Protein AF-T0R7Q3-F1 (afdb_monomer_lite)

Structure (mmCIF, N/CA/C/O backbone):
data_AF-T0R7Q3-F1
#
_entry.id   AF-T0R7Q3-F1
#
loop_
_atom_site.group_PDB
_atom_site.id
_atom_site.type_symbol
_atom_site.label_atom_id
_atom_site.label_alt_id
_atom_site.label_comp_id
_atom_site.label_asym_id
_atom_site.label_entity_id
_atom_site.label_seq_id
_atom_site.pdbx_PDB_ins_code
_atom_site.Cartn_x
_atom_site.Cartn_y
_atom_site.Cartn_z
_atom_site.occupancy
_atom_site.B_iso_or_equiv
_atom_site.auth_seq_id
_atom_site.auth_comp_id
_atom_site.auth_asym_id
_atom_site.auth_atom_id
_atom_site.pdbx_PDB_model_num
ATOM 1 N N . MET A 1 1 ? 17.946 -1.448 -30.932 1.00 40.31 1 MET A N 1
ATOM 2 C CA . MET A 1 1 ? 17.351 -1.038 -29.641 1.00 40.31 1 MET A CA 1
ATOM 3 C C . MET A 1 1 ? 17.254 -2.292 -28.790 1.00 40.31 1 MET A C 1
ATOM 5 O O . MET A 1 1 ? 16.473 -3.167 -29.129 1.00 40.31 1 MET A O 1
ATOM 9 N N . LYS A 1 2 ? 18.170 -2.485 -27.835 1.00 45.12 2 LYS A N 1
ATOM 10 C CA . LYS A 1 2 ? 18.368 -3.769 -27.141 1.00 45.12 2 LYS A CA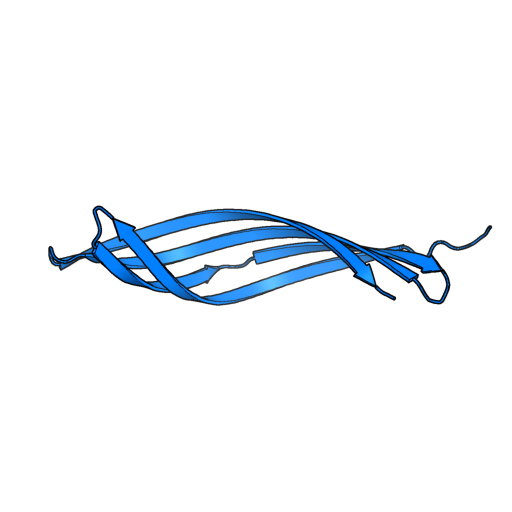 1
ATOM 11 C C . LYS A 1 2 ? 18.566 -3.497 -25.648 1.00 45.12 2 LYS A C 1
ATOM 13 O O . LYS A 1 2 ? 19.370 -2.633 -25.312 1.00 45.12 2 LYS A O 1
ATOM 18 N N . ASN A 1 3 ? 17.820 -4.248 -24.836 1.00 51.53 3 ASN A N 1
ATOM 19 C CA . ASN A 1 3 ? 17.664 -4.215 -23.375 1.00 51.53 3 ASN A CA 1
ATOM 20 C C . ASN A 1 3 ? 16.815 -3.070 -22.805 1.00 51.53 3 ASN A C 1
ATOM 22 O O . ASN A 1 3 ? 17.336 -2.143 -22.199 1.00 51.53 3 ASN A O 1
ATOM 26 N N . SER A 1 4 ? 15.487 -3.191 -22.920 1.00 59.53 4 SER A N 1
ATOM 27 C CA . SER A 1 4 ? 14.630 -2.689 -21.841 1.00 59.53 4 SER A CA 1
ATOM 28 C C . SER A 1 4 ? 14.790 -3.658 -20.672 1.00 59.53 4 SER A C 1
ATOM 30 O O . SER A 1 4 ? 14.378 -4.816 -20.760 1.00 59.53 4 SER A O 1
ATOM 32 N N . ASN A 1 5 ? 15.476 -3.217 -19.621 1.00 83.00 5 ASN A N 1
ATOM 33 C CA . ASN A 1 5 ? 15.571 -3.967 -18.378 1.00 83.00 5 ASN A CA 1
ATOM 34 C C . ASN A 1 5 ? 14.264 -3.738 -17.616 1.00 83.00 5 ASN A C 1
ATOM 36 O O . ASN A 1 5 ? 14.011 -2.643 -17.112 1.00 83.00 5 ASN A O 1
ATOM 40 N N . THR A 1 6 ? 13.406 -4.756 -17.595 1.00 88.62 6 THR A N 1
ATOM 41 C CA . THR A 1 6 ? 12.195 -4.753 -16.771 1.00 88.62 6 THR A CA 1
ATOM 42 C C . THR A 1 6 ? 12.465 -5.565 -15.517 1.00 88.62 6 THR A C 1
ATOM 44 O O . THR A 1 6 ? 12.752 -6.757 -15.597 1.00 88.62 6 THR A O 1
ATOM 47 N N . ASN A 1 7 ? 12.369 -4.916 -14.362 1.00 91.56 7 ASN A N 1
ATOM 48 C CA . ASN A 1 7 ? 12.565 -5.532 -13.060 1.00 91.56 7 ASN A CA 1
ATOM 49 C C . ASN A 1 7 ? 11.211 -5.666 -12.367 1.00 91.56 7 ASN A C 1
ATOM 51 O O . ASN A 1 7 ? 10.574 -4.662 -12.045 1.00 91.56 7 ASN A O 1
ATOM 55 N N . PHE A 1 8 ? 10.775 -6.901 -12.137 1.00 94.06 8 PHE A N 1
ATOM 56 C CA . PHE A 1 8 ? 9.576 -7.183 -11.355 1.00 94.06 8 PHE A CA 1
ATOM 57 C C . PHE A 1 8 ? 9.934 -7.314 -9.878 1.00 94.06 8 PHE A C 1
ATOM 59 O O . PHE A 1 8 ? 10.971 -7.883 -9.535 1.00 94.06 8 PHE A O 1
ATOM 66 N N . TYR A 1 9 ? 9.067 -6.817 -9.005 1.00 94.31 9 TYR A N 1
ATOM 67 C CA . TYR A 1 9 ? 9.206 -6.982 -7.565 1.00 94.31 9 TYR A CA 1
ATOM 68 C C . TYR A 1 9 ? 7.850 -7.228 -6.912 1.00 94.31 9 TYR A C 1
ATOM 70 O O . TYR A 1 9 ? 6.796 -6.877 -7.443 1.00 94.31 9 TYR A O 1
ATOM 78 N N . GLY A 1 10 ? 7.892 -7.843 -5.738 1.00 95.31 10 GLY A N 1
ATOM 79 C CA . GLY A 1 10 ? 6.740 -8.021 -4.871 1.00 95.31 10 GLY A CA 1
ATOM 80 C C . GLY A 1 10 ? 7.123 -7.700 -3.437 1.00 95.31 10 GLY A C 1
ATOM 81 O O . GLY A 1 10 ? 8.297 -7.767 -3.068 1.00 95.31 10 GLY A O 1
ATOM 82 N N . GLY A 1 11 ? 6.139 -7.338 -2.628 1.00 92.88 11 GLY A N 1
ATOM 83 C CA . GLY A 1 11 ? 6.354 -7.030 -1.223 1.00 92.88 11 GLY A CA 1
ATOM 84 C C . GLY A 1 11 ? 5.111 -7.289 -0.394 1.00 92.88 11 GLY A C 1
ATOM 85 O O . GLY A 1 11 ? 3.990 -7.238 -0.895 1.00 92.88 11 GLY A O 1
ATOM 86 N N . VAL A 1 12 ? 5.335 -7.547 0.888 1.00 91.94 12 VAL A N 1
ATOM 87 C CA . VAL A 1 12 ? 4.284 -7.597 1.901 1.00 91.94 12 VAL A CA 1
ATOM 88 C C . VAL A 1 12 ? 4.608 -6.535 2.941 1.00 91.94 12 VAL A C 1
ATOM 90 O O . VAL A 1 12 ? 5.764 -6.400 3.344 1.00 91.94 12 VAL A O 1
ATOM 93 N N . SER A 1 13 ? 3.611 -5.770 3.361 1.00 88.00 13 SER A N 1
ATOM 94 C CA . SER A 1 13 ? 3.751 -4.749 4.398 1.00 88.00 13 SER A CA 1
ATOM 95 C C . SER A 1 13 ? 2.646 -4.869 5.435 1.00 88.00 13 SER A C 1
ATOM 97 O O . SER A 1 13 ? 1.555 -5.342 5.153 1.00 88.00 13 SER A O 1
ATOM 99 N N . VAL A 1 14 ? 2.938 -4.436 6.655 1.00 89.12 14 VAL A N 1
ATOM 100 C CA . VAL A 1 14 ? 1.952 -4.220 7.718 1.00 89.12 14 VAL A CA 1
ATOM 101 C C . VAL A 1 14 ? 2.112 -2.787 8.202 1.00 89.12 14 VAL A C 1
ATOM 103 O O . VAL A 1 14 ? 3.215 -2.237 8.148 1.00 89.12 14 VAL A O 1
ATOM 106 N N . GLY A 1 15 ? 1.030 -2.170 8.655 1.00 86.06 15 GLY A N 1
ATOM 107 C CA . GLY A 1 15 ? 1.033 -0.778 9.084 1.00 86.06 15 GLY A CA 1
ATOM 108 C C . GLY A 1 15 ? 0.121 -0.543 10.277 1.00 86.06 15 GLY A C 1
ATOM 109 O O . GLY A 1 15 ? -0.841 -1.271 10.506 1.00 86.06 15 GLY A O 1
ATOM 110 N N . ILE A 1 16 ? 0.423 0.502 11.034 1.00 86.81 16 ILE A N 1
ATOM 111 C CA . ILE A 1 16 ? -0.431 1.031 12.094 1.00 86.81 16 ILE A CA 1
ATOM 112 C C . ILE A 1 16 ? -0.604 2.529 11.848 1.00 86.81 16 ILE A C 1
ATOM 114 O O . ILE A 1 16 ? 0.343 3.216 11.463 1.00 86.81 16 ILE A O 1
ATOM 118 N N . GLY A 1 17 ? -1.814 3.035 12.045 1.00 84.00 17 GLY A N 1
ATOM 119 C CA . GLY A 1 17 ? -2.168 4.427 11.811 1.00 84.00 17 GLY A CA 1
ATOM 120 C C . GLY A 1 17 ? -3.349 4.869 12.666 1.00 84.00 17 GLY A C 1
ATOM 121 O O . GLY A 1 17 ? -3.851 4.130 13.514 1.00 84.00 17 GLY A O 1
ATOM 122 N N . LYS A 1 18 ? -3.796 6.103 12.443 1.00 82.00 18 LYS A N 1
ATOM 123 C CA . LYS A 1 18 ? -5.035 6.627 13.025 1.00 82.00 18 LYS A CA 1
ATOM 124 C C . LYS A 1 18 ? -6.164 6.464 12.010 1.00 82.00 18 LYS A C 1
ATOM 126 O O . LYS A 1 18 ? -5.934 6.714 10.830 1.00 82.00 18 LYS A O 1
ATOM 131 N N . SER A 1 19 ? -7.355 6.074 12.455 1.00 81.62 19 SER A N 1
ATOM 132 C CA . SER A 1 19 ? -8.574 6.261 11.660 1.00 81.62 19 SER A CA 1
ATOM 133 C C . SER A 1 19 ? -9.214 7.598 12.028 1.00 81.62 19 SER A C 1
ATOM 135 O O . SER A 1 19 ? -9.104 8.039 13.174 1.00 81.62 19 SER A O 1
ATOM 137 N N . SER A 1 20 ? -9.847 8.252 11.059 1.00 79.69 20 SER A N 1
ATOM 138 C CA . SER A 1 20 ? -10.774 9.356 11.302 1.00 79.69 20 SER A CA 1
ATOM 139 C C . SER A 1 20 ? -11.974 9.155 10.388 1.00 79.69 20 SER A C 1
ATOM 141 O O . SER A 1 20 ? -11.805 8.992 9.177 1.00 79.69 20 SER A O 1
ATOM 143 N N . THR A 1 21 ? -13.161 9.129 10.982 1.00 78.94 21 THR A N 1
ATOM 144 C CA . THR A 1 21 ? -14.432 8.947 10.286 1.00 78.94 21 THR A CA 1
ATOM 145 C C . THR A 1 21 ? -15.365 10.075 10.701 1.00 78.94 21 THR A C 1
ATOM 147 O O . THR A 1 21 ? -15.506 10.371 11.888 1.00 78.94 21 THR A O 1
ATOM 150 N N . VAL A 1 22 ? -15.999 10.711 9.716 1.00 79.00 22 VAL A N 1
ATOM 151 C CA . VAL A 1 22 ? -16.998 11.761 9.937 1.00 79.00 22 VAL A CA 1
ATOM 152 C C . VAL A 1 22 ? -18.377 11.180 9.651 1.00 79.00 22 VAL A C 1
ATOM 154 O O . VAL A 1 22 ? -18.627 10.714 8.538 1.00 79.00 22 VAL A O 1
ATOM 157 N N . VAL A 1 23 ? -19.264 11.211 10.645 1.00 76.75 23 VAL A N 1
ATOM 158 C CA . VAL A 1 23 ? -20.677 10.818 10.515 1.00 76.75 23 VAL A CA 1
ATOM 159 C C . VAL A 1 23 ? -21.524 11.960 11.058 1.00 76.75 23 VAL A C 1
ATOM 161 O O . VAL A 1 23 ? -21.3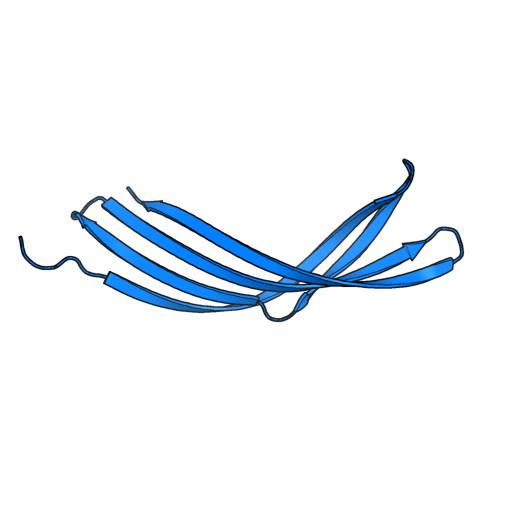22 12.359 12.199 1.00 76.75 23 VAL A O 1
ATOM 164 N N . ASP A 1 24 ? -22.437 12.497 10.245 1.00 75.12 24 ASP A N 1
ATOM 165 C CA . ASP A 1 24 ? -23.349 13.588 10.627 1.00 75.12 24 ASP A CA 1
ATOM 166 C C . ASP A 1 24 ? -22.653 14.751 11.370 1.00 75.12 24 ASP A C 1
ATOM 168 O O . ASP A 1 24 ? -23.066 15.154 12.452 1.00 75.12 24 ASP A O 1
ATOM 172 N N . GLU A 1 25 ? -21.564 15.274 10.790 1.00 74.94 25 GLU A N 1
ATOM 173 C CA . GLU A 1 25 ? -20.742 16.382 11.328 1.00 74.94 25 GLU A CA 1
ATOM 174 C C . GLU A 1 25 ? -19.954 16.072 12.618 1.00 74.94 25 GLU A C 1
ATOM 176 O O . GLU A 1 25 ? -19.165 16.905 13.071 1.00 74.94 25 GLU A O 1
ATOM 181 N N . GLU A 1 26 ? -20.060 14.862 13.174 1.00 67.94 26 GLU A N 1
ATOM 182 C CA . GLU A 1 26 ? -19.177 14.401 14.244 1.00 67.94 26 GLU A CA 1
ATOM 183 C C . GLU A 1 26 ? -17.936 13.697 13.675 1.00 67.94 26 GLU A C 1
ATOM 185 O O . GLU A 1 26 ? -18.024 12.633 13.061 1.00 67.94 26 GLU A O 1
ATOM 190 N N . GLU A 1 27 ? -16.751 14.264 13.930 1.00 72.12 27 GLU A N 1
ATOM 191 C CA . GLU A 1 27 ? -15.469 13.597 13.680 1.00 72.12 27 GLU A CA 1
ATOM 192 C C . GLU A 1 27 ? -15.134 12.650 14.841 1.00 72.12 27 GLU A C 1
ATOM 194 O O . GLU A 1 27 ? -15.034 13.069 16.001 1.00 72.12 27 GLU A O 1
ATOM 199 N N . LYS A 1 28 ? -14.927 11.364 14.539 1.00 72.56 28 LYS A N 1
ATOM 200 C CA . LYS A 1 28 ? -14.418 10.371 15.492 1.00 72.56 28 LYS A CA 1
ATOM 201 C C . LYS A 1 28 ? -13.085 9.831 15.009 1.00 72.56 28 LYS A C 1
ATOM 203 O O . LYS A 1 28 ? -12.939 9.457 13.851 1.00 72.56 28 LYS A O 1
ATOM 208 N N . SER A 1 29 ? -12.121 9.765 15.925 1.00 74.44 29 SER A N 1
ATOM 209 C CA . SER A 1 29 ? -10.794 9.218 15.656 1.00 74.44 29 SER A CA 1
ATOM 210 C C . SER A 1 29 ? -10.557 7.930 16.433 1.00 74.44 29 SER A C 1
ATOM 212 O O . SER A 1 29 ? -11.027 7.757 17.559 1.00 74.44 29 SER A O 1
ATOM 214 N N . GLY A 1 30 ? -9.829 7.010 15.813 1.00 76.81 30 GLY A N 1
ATOM 215 C CA . GLY A 1 30 ? -9.544 5.689 16.351 1.00 76.81 30 GLY A CA 1
ATOM 216 C C . GLY A 1 30 ? -8.168 5.190 15.936 1.00 76.81 30 GLY A C 1
ATOM 217 O O . GLY A 1 30 ? -7.335 5.927 15.399 1.00 76.81 30 GLY A O 1
ATOM 218 N N . SER A 1 31 ? -7.914 3.913 16.207 1.00 75.81 31 SER A N 1
ATOM 219 C CA . SER A 1 31 ? -6.696 3.235 15.752 1.00 75.81 31 SER A CA 1
ATOM 220 C C . SER A 1 31 ? -7.017 2.395 14.521 1.00 75.81 31 SER A C 1
ATOM 222 O O . SER A 1 31 ? -7.977 1.624 14.530 1.00 75.81 31 SER A O 1
ATOM 224 N N . ALA A 1 32 ? -6.194 2.517 13.484 1.00 79.44 32 ALA A N 1
ATOM 225 C CA . ALA A 1 32 ? -6.263 1.705 12.278 1.00 79.44 32 ALA A CA 1
ATOM 226 C C . ALA A 1 32 ? -5.044 0.787 12.191 1.00 79.44 32 ALA A C 1
ATOM 228 O O . ALA A 1 32 ? -3.908 1.208 12.404 1.00 79.44 32 ALA A O 1
ATOM 229 N N . TRP A 1 33 ? -5.285 -0.464 11.834 1.00 80.50 33 TRP A N 1
ATOM 230 C CA . TRP A 1 33 ? -4.261 -1.448 11.527 1.00 80.50 33 TRP 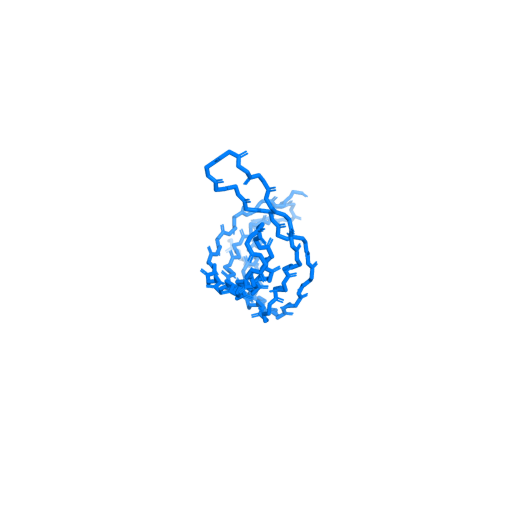A CA 1
ATOM 231 C C . TRP A 1 33 ? -4.382 -1.819 10.058 1.00 80.50 33 TRP A C 1
ATOM 233 O O . TRP A 1 33 ? -5.410 -2.327 9.618 1.00 80.50 33 TRP A O 1
ATOM 243 N N . VAL A 1 34 ? -3.322 -1.572 9.300 1.00 77.69 34 VAL A N 1
ATOM 244 C CA . VAL A 1 34 ? -3.165 -2.114 7.952 1.00 77.69 34 VAL A CA 1
ATOM 245 C C . VAL A 1 34 ? -2.588 -3.515 8.115 1.00 77.69 34 VAL A C 1
ATOM 247 O O . VAL A 1 34 ? -1.396 -3.704 8.373 1.00 77.69 34 VAL A O 1
ATOM 250 N N . LEU A 1 35 ? -3.472 -4.500 8.041 1.00 77.50 35 LEU A N 1
ATOM 251 C CA . LEU A 1 35 ? -3.156 -5.922 8.048 1.00 77.50 35 LEU A CA 1
ATOM 252 C C . LEU A 1 35 ? -2.839 -6.366 6.609 1.00 77.50 35 LEU A C 1
ATOM 254 O O . LEU A 1 35 ? -3.213 -5.674 5.661 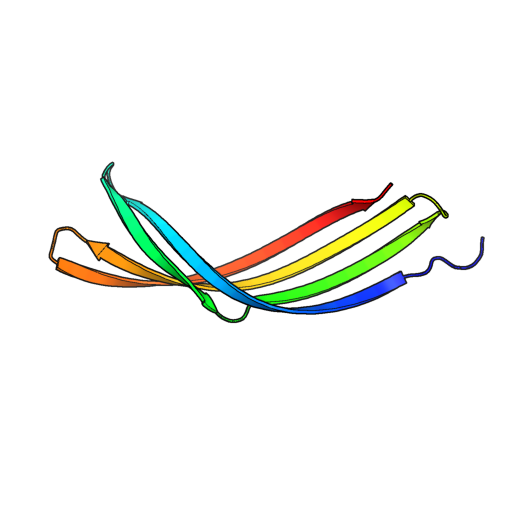1.00 77.50 35 LEU A O 1
ATOM 258 N N . PRO A 1 36 ? -2.040 -7.437 6.442 1.00 76.00 36 PRO A N 1
ATOM 259 C CA . PRO A 1 36 ? -0.940 -7.459 5.487 1.00 76.00 36 PRO A CA 1
ATOM 260 C C . PRO A 1 36 ? -1.348 -6.950 4.106 1.00 76.00 36 PRO A C 1
ATOM 262 O O . PRO A 1 36 ? -2.210 -7.536 3.452 1.00 76.00 36 PRO A O 1
ATOM 265 N N . SER A 1 37 ? -0.713 -5.864 3.666 1.00 84.38 37 SER A N 1
ATOM 266 C CA . SER A 1 37 ? -0.822 -5.392 2.297 1.00 84.38 37 SER A CA 1
ATOM 267 C C . SER A 1 37 ? 0.155 -6.129 1.402 1.00 84.38 37 SER A C 1
ATOM 269 O O . SER A 1 37 ? 1.309 -6.356 1.766 1.00 84.38 37 SER A O 1
ATOM 271 N N . VAL A 1 38 ? -0.314 -6.510 0.221 1.00 92.38 38 VAL A N 1
ATOM 272 C CA . VAL A 1 38 ? 0.484 -7.161 -0.813 1.00 92.38 38 VAL A CA 1
ATOM 273 C C . VAL A 1 38 ? 0.662 -6.172 -1.951 1.00 92.38 38 VAL A C 1
ATOM 275 O O . VAL A 1 38 ? -0.316 -5.627 -2.459 1.00 92.38 38 VAL A O 1
ATOM 278 N N . LYS A 1 39 ? 1.909 -5.958 -2.369 1.00 94.50 39 LYS A N 1
ATOM 279 C CA . LYS A 1 39 ? 2.247 -5.139 -3.534 1.00 94.50 39 LYS A CA 1
ATOM 280 C C . LYS A 1 39 ? 2.963 -5.965 -4.589 1.00 94.50 39 LYS A C 1
ATOM 282 O O . LYS A 1 39 ? 3.788 -6.820 -4.261 1.00 94.50 39 LYS A O 1
ATOM 287 N N . VAL A 1 40 ? 2.681 -5.666 -5.848 1.00 95.88 40 VAL A N 1
ATOM 288 C CA . VAL A 1 40 ? 3.405 -6.178 -7.013 1.00 95.88 40 VAL A CA 1
ATOM 289 C C . VAL A 1 40 ? 3.712 -5.014 -7.939 1.00 95.88 40 VAL A C 1
ATOM 291 O O . VAL A 1 40 ? 2.855 -4.165 -8.177 1.00 95.88 40 VAL A O 1
ATOM 294 N N . GLY A 1 41 ? 4.928 -4.953 -8.466 1.00 95.31 41 GLY A N 1
ATOM 295 C CA . GLY A 1 41 ? 5.336 -3.851 -9.321 1.00 95.31 41 GLY A CA 1
ATOM 296 C C . GLY A 1 41 ? 6.327 -4.249 -10.399 1.00 95.31 41 GLY A C 1
ATOM 297 O O . GLY A 1 41 ? 6.980 -5.292 -10.336 1.00 95.31 41 GLY A O 1
ATOM 298 N N . ALA A 1 42 ? 6.415 -3.395 -11.410 1.00 94.31 42 ALA A N 1
ATOM 299 C CA . ALA A 1 42 ? 7.341 -3.505 -12.521 1.00 94.31 42 ALA A CA 1
ATOM 300 C C . ALA A 1 42 ? 8.036 -2.159 -12.733 1.00 94.31 42 ALA A C 1
ATOM 302 O O . ALA A 1 42 ? 7.385 -1.134 -12.945 1.00 94.31 42 ALA A O 1
ATOM 303 N N . LEU A 1 43 ? 9.366 -2.176 -12.698 1.00 93.31 43 LEU A N 1
ATOM 304 C CA . LEU A 1 43 ? 10.217 -1.047 -13.047 1.00 93.31 43 LEU A CA 1
ATOM 305 C C . LEU A 1 43 ? 10.810 -1.289 -14.434 1.00 93.31 43 LEU A C 1
ATOM 307 O O . LEU A 1 43 ? 11.604 -2.208 -14.626 1.00 93.31 43 LEU A O 1
ATOM 311 N N . MET A 1 44 ? 10.432 -0.456 -15.392 1.00 93.19 44 MET A N 1
ATOM 312 C CA . MET A 1 44 ? 10.878 -0.511 -16.778 1.00 93.19 44 MET A CA 1
ATOM 313 C C . MET A 1 44 ? 11.910 0.586 -17.029 1.00 93.19 44 MET A C 1
ATOM 315 O O . MET A 1 44 ? 11.597 1.776 -16.982 1.00 93.19 44 MET A O 1
ATOM 319 N N . GLU A 1 45 ? 13.148 0.203 -17.324 1.00 91.06 45 GLU A N 1
ATOM 320 C CA . GLU A 1 45 ? 14.166 1.149 -17.782 1.00 91.06 45 GLU A CA 1
ATOM 321 C C . GLU A 1 45 ? 13.847 1.592 -19.217 1.00 91.06 45 GLU A C 1
ATOM 323 O O . GLU A 1 45 ? 13.862 0.785 -20.153 1.00 91.06 45 GLU A O 1
ATOM 328 N N . LEU A 1 46 ? 13.537 2.883 -19.385 1.00 85.12 46 LEU A N 1
ATOM 329 C CA . LEU A 1 46 ? 13.304 3.506 -20.692 1.00 85.12 46 LEU A CA 1
ATOM 330 C C . LEU A 1 46 ? 14.623 4.016 -21.289 1.00 85.12 46 LEU A C 1
ATOM 332 O O . LEU A 1 46 ? 14.848 3.922 -22.496 1.00 85.12 46 LEU A O 1
ATOM 336 N N . SER A 1 47 ? 15.509 4.549 -20.444 1.00 85.62 47 SER A N 1
ATOM 337 C CA . SER A 1 47 ? 16.866 4.972 -20.800 1.00 85.62 47 SER A CA 1
ATOM 338 C C . SER A 1 47 ? 17.791 4.915 -19.575 1.00 85.62 47 SER A C 1
ATOM 340 O O . SER A 1 47 ? 17.355 4.586 -18.476 1.00 85.62 47 SER A O 1
ATOM 342 N N . ARG A 1 48 ? 19.070 5.292 -19.733 1.00 82.94 48 ARG A N 1
ATOM 343 C CA . ARG A 1 48 ? 20.014 5.405 -18.601 1.00 82.94 48 ARG A CA 1
ATOM 344 C C . ARG A 1 48 ? 19.600 6.436 -17.546 1.00 82.94 48 ARG A C 1
ATOM 346 O O . ARG A 1 48 ? 20.099 6.369 -16.429 1.00 82.94 48 ARG A O 1
ATOM 353 N N . SER A 1 49 ? 18.742 7.382 -17.913 1.00 87.62 49 SER A N 1
ATOM 354 C CA . SER A 1 49 ? 18.304 8.476 -17.042 1.00 87.62 49 SER A CA 1
ATOM 355 C C . SER A 1 49 ? 16.827 8.386 -16.685 1.00 87.62 49 SER A C 1
ATOM 357 O O . SER A 1 49 ? 16.403 9.067 -15.770 1.00 87.62 49 SER A O 1
ATOM 359 N N . TYR A 1 50 ? 16.036 7.556 -17.373 1.00 89.25 50 TYR A N 1
ATOM 360 C CA . TYR A 1 50 ? 14.595 7.489 -17.150 1.00 89.25 50 TYR A CA 1
ATOM 361 C C . TYR A 1 50 ? 14.129 6.065 -16.880 1.00 89.25 50 TYR A C 1
ATOM 363 O O . TYR A 1 50 ? 14.452 5.128 -17.617 1.00 89.25 50 TYR A O 1
ATOM 371 N N . SER A 1 51 ? 13.302 5.907 -15.853 1.00 91.44 51 SER A N 1
ATOM 372 C CA . SER A 1 51 ? 12.612 4.652 -15.565 1.00 91.44 51 SER A CA 1
ATOM 373 C C . SER A 1 51 ? 11.132 4.900 -15.319 1.00 91.44 51 SER A C 1
ATOM 375 O O . SER A 1 51 ? 10.739 5.908 -14.738 1.00 91.44 51 SER A O 1
ATOM 377 N N . PHE A 1 52 ? 10.311 3.962 -15.760 1.00 93.25 52 PHE A N 1
ATOM 378 C CA . PHE A 1 52 ? 8.873 3.969 -15.563 1.00 93.25 52 PHE A CA 1
ATOM 379 C C . PHE A 1 52 ? 8.494 2.895 -14.549 1.00 93.25 52 PHE A C 1
ATOM 381 O O . PHE A 1 52 ? 9.018 1.784 -14.599 1.00 93.25 52 PHE A O 1
ATOM 388 N N . LEU A 1 53 ? 7.608 3.227 -13.619 1.00 94.38 53 LEU A N 1
ATOM 389 C CA . LEU A 1 53 ? 7.157 2.348 -12.549 1.00 94.38 53 LEU A CA 1
ATOM 390 C C . LEU A 1 53 ? 5.652 2.128 -12.665 1.00 94.38 53 LEU A C 1
ATOM 392 O O . LEU A 1 53 ? 4.896 3.090 -12.788 1.00 94.38 53 LEU A O 1
ATOM 396 N N . VAL A 1 54 ? 5.225 0.876 -12.552 1.00 96.00 54 VAL A N 1
ATOM 397 C CA . VAL A 1 54 ? 3.822 0.512 -12.329 1.00 96.00 54 VAL A CA 1
ATOM 398 C C . VAL A 1 54 ? 3.763 -0.372 -11.093 1.00 96.00 54 VAL A C 1
ATOM 400 O O . VAL A 1 54 ? 4.468 -1.375 -11.036 1.00 96.00 54 VAL A O 1
ATOM 403 N N . GLU A 1 55 ? 2.937 -0.015 -10.116 1.00 96.50 55 GLU A N 1
ATOM 404 C CA . GLU A 1 55 ? 2.735 -0.789 -8.887 1.00 96.50 55 GLU A CA 1
ATOM 405 C C . GLU A 1 55 ? 1.240 -0.981 -8.632 1.00 96.50 55 GLU A C 1
ATOM 407 O O . GLU A 1 55 ? 0.473 -0.023 -8.657 1.00 96.50 55 GLU A O 1
ATOM 412 N N . GLY A 1 56 ? 0.827 -2.220 -8.389 1.00 96.06 56 GLY A N 1
ATOM 413 C CA . GLY A 1 56 ? -0.487 -2.562 -7.864 1.00 96.06 56 GLY A CA 1
ATOM 414 C C . GLY A 1 56 ? -0.372 -2.971 -6.400 1.00 96.06 56 GLY A C 1
ATOM 415 O O . GLY A 1 56 ? 0.556 -3.693 -6.027 1.00 96.06 56 GLY A O 1
ATOM 416 N N . VAL A 1 57 ? -1.320 -2.539 -5.576 1.00 94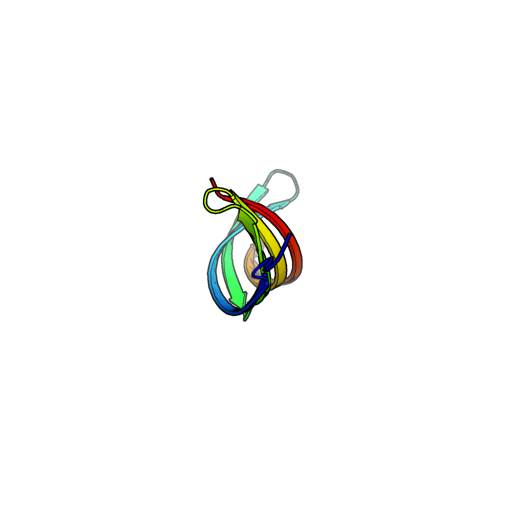.12 57 VAL A N 1
ATOM 417 C CA . VAL A 1 57 ? -1.373 -2.873 -4.150 1.00 94.12 57 VAL A CA 1
ATOM 418 C C . VAL A 1 57 ? -2.776 -3.326 -3.755 1.00 94.12 57 VAL A C 1
ATOM 420 O O . VAL A 1 57 ? -3.771 -2.778 -4.227 1.00 94.12 57 VAL A O 1
ATOM 423 N N . LEU A 1 58 ? -2.848 -4.338 -2.897 1.00 93.06 58 LEU A N 1
ATOM 424 C CA . LEU A 1 58 ? -4.061 -4.786 -2.220 1.00 93.06 58 LEU A CA 1
ATOM 425 C C . LEU A 1 58 ? -3.823 -4.718 -0.716 1.00 93.06 58 LEU A C 1
ATOM 427 O O . LEU A 1 58 ? -2.837 -5.267 -0.225 1.00 93.06 58 LEU A O 1
ATOM 431 N N . GLU A 1 59 ? -4.713 -4.055 0.012 1.00 89.88 59 GLU A N 1
ATOM 432 C CA . GLU A 1 59 ? -4.570 -3.808 1.448 1.00 89.88 59 GLU A CA 1
ATOM 433 C C . GLU A 1 59 ? -5.838 -4.207 2.199 1.00 89.88 59 GLU A C 1
ATOM 435 O O . GLU A 1 59 ? -6.951 -3.990 1.719 1.00 89.88 59 GLU A O 1
ATOM 440 N N . SER A 1 60 ? -5.666 -4.768 3.397 1.00 86.81 60 SER A N 1
ATOM 441 C CA . SER A 1 60 ? -6.756 -5.021 4.338 1.00 86.81 60 SER A CA 1
ATOM 442 C C . SER A 1 60 ? -6.586 -4.101 5.538 1.00 86.81 60 SER A C 1
ATOM 444 O O . SER A 1 60 ? -5.648 -4.245 6.314 1.00 86.81 60 SER A O 1
ATOM 446 N N . ILE A 1 61 ? -7.496 -3.155 5.720 1.00 86.00 61 ILE A N 1
ATOM 447 C CA . ILE A 1 61 ? -7.437 -2.169 6.798 1.00 86.00 61 ILE A CA 1
ATOM 448 C C . ILE A 1 61 ? -8.526 -2.503 7.810 1.00 86.00 61 ILE A C 1
ATOM 450 O O . ILE A 1 61 ? -9.706 -2.506 7.475 1.00 86.00 61 ILE A O 1
ATOM 454 N N . THR A 1 62 ? -8.137 -2.759 9.054 1.00 84.56 62 THR A N 1
ATOM 455 C CA . THR A 1 62 ? -9.058 -2.902 10.183 1.00 84.56 62 THR A CA 1
ATOM 456 C C . THR A 1 62 ? -8.959 -1.657 11.051 1.00 84.56 62 THR A C 1
ATOM 458 O O . THR A 1 62 ? -7.902 -1.392 11.626 1.00 84.56 62 THR A O 1
ATOM 461 N N . SER A 1 63 ? -10.040 -0.893 11.182 1.00 82.31 63 SER A N 1
ATOM 462 C CA . SER A 1 63 ? -10.124 0.213 12.139 1.00 82.31 63 SER A CA 1
ATOM 463 C C . SER A 1 63 ? -11.052 -0.124 13.295 1.00 82.31 63 SER A C 1
ATOM 465 O O . SER A 1 63 ? -12.082 -0.777 13.128 1.00 82.31 63 SER A O 1
ATOM 467 N N . LYS A 1 64 ? -10.648 0.316 14.488 1.00 79.00 64 LYS A N 1
ATOM 468 C CA . LYS A 1 64 ? -11.460 0.246 15.701 1.00 79.00 64 LYS A CA 1
ATOM 469 C C . LYS A 1 64 ? -11.819 1.652 16.128 1.00 79.00 64 LYS A C 1
ATOM 471 O O . LYS A 1 64 ? -10.931 2.445 16.458 1.00 79.00 64 LYS A O 1
ATOM 476 N N . GLU A 1 65 ? -13.111 1.939 16.132 1.00 71.50 65 GLU A N 1
ATOM 477 C CA . GLU A 1 65 ? -13.658 3.254 16.454 1.00 71.50 65 GLU A CA 1
ATOM 478 C C . GLU A 1 65 ? -14.640 3.140 17.621 1.00 71.50 65 GLU A C 1
ATOM 480 O O . GLU A 1 65 ? -15.349 2.144 17.759 1.00 71.50 65 GLU A O 1
ATOM 485 N N . SER A 1 66 ? -14.648 4.149 18.494 1.00 67.19 66 SER A N 1
ATOM 486 C CA . SER A 1 66 ? -15.584 4.241 19.618 1.00 67.19 66 SER A CA 1
ATOM 487 C C . SER A 1 66 ? -16.551 5.387 19.361 1.00 67.19 66 SER A C 1
ATOM 489 O O . SER A 1 66 ? -16.122 6.531 19.198 1.00 67.19 66 SER A O 1
ATOM 491 N N . PHE A 1 67 ? -17.848 5.089 19.366 1.00 66.56 67 PHE A N 1
ATOM 492 C CA . PHE A 1 67 ? -18.902 6.090 19.209 1.00 66.56 67 PHE A CA 1
ATOM 493 C C . PHE A 1 67 ? -19.349 6.655 20.564 1.00 66.56 67 PHE A C 1
ATOM 495 O O . PHE A 1 67 ? -19.059 6.097 21.626 1.00 66.56 67 PHE A O 1
ATOM 502 N N . SER A 1 68 ? -20.026 7.806 20.530 1.00 62.69 68 SER A N 1
ATOM 503 C CA . SER A 1 68 ? -20.514 8.542 21.709 1.00 62.69 68 SER A CA 1
ATOM 504 C C . SER A 1 68 ? -21.561 7.773 22.526 1.00 62.69 68 SER A C 1
ATOM 506 O O . SER A 1 68 ? -21.788 8.101 23.688 1.00 62.69 68 SER A O 1
ATOM 508 N N . ASP A 1 69 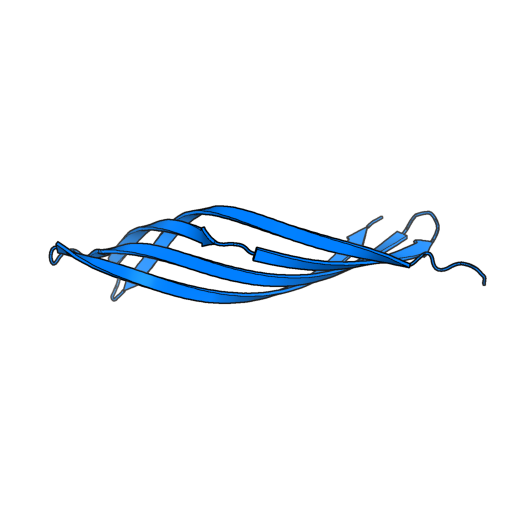? -22.145 6.716 21.960 1.00 66.19 69 ASP A N 1
ATOM 509 C CA . ASP A 1 69 ? -23.044 5.777 22.635 1.00 66.19 69 ASP A CA 1
ATOM 510 C C . ASP A 1 69 ? -22.306 4.639 23.374 1.00 66.19 69 ASP A C 1
ATOM 512 O O . ASP A 1 69 ? -22.941 3.736 23.922 1.00 66.19 69 ASP A O 1
ATOM 516 N N . GLY A 1 70 ? -20.968 4.674 23.399 1.00 63.97 70 GLY A N 1
ATOM 517 C CA . GLY A 1 70 ? -20.124 3.666 24.038 1.00 63.97 70 GLY A CA 1
ATOM 518 C C . GLY A 1 70 ? -19.981 2.373 23.235 1.00 63.97 70 GLY A C 1
ATOM 519 O O . GLY A 1 70 ? -19.385 1.417 23.737 1.00 63.97 70 GLY A O 1
ATOM 520 N N . LYS A 1 71 ? -20.502 2.307 22.001 1.00 69.12 71 LYS A N 1
ATOM 521 C CA . LYS A 1 71 ? -20.323 1.134 21.144 1.00 69.12 71 LYS A CA 1
ATOM 522 C C . LYS A 1 71 ? -18.973 1.189 20.440 1.00 69.12 71 LYS A C 1
ATOM 524 O O . LYS A 1 71 ? -18.617 2.179 19.800 1.00 69.12 71 LYS A O 1
ATOM 529 N N . ALA A 1 72 ? -18.236 0.087 20.549 1.00 68.25 72 ALA A N 1
ATOM 530 C CA . ALA A 1 72 ? -17.086 -0.178 19.702 1.00 68.25 72 ALA A CA 1
ATOM 531 C C . ALA A 1 72 ? -17.576 -0.685 18.343 1.00 68.25 72 ALA A C 1
ATOM 533 O O . ALA A 1 72 ? -18.405 -1.596 18.281 1.00 68.25 72 ALA A O 1
ATOM 534 N N . GLN A 1 73 ? -17.048 -0.111 17.270 1.00 72.50 73 GLN A N 1
ATOM 535 C CA . GLN A 1 73 ? -17.262 -0.585 15.913 1.00 72.50 73 GLN A CA 1
ATOM 536 C C . GLN A 1 73 ? -15.930 -1.033 15.326 1.00 72.50 73 GLN A C 1
ATOM 538 O O . GLN A 1 73 ? -14.966 -0.265 15.275 1.00 72.50 73 GLN A O 1
ATOM 543 N N . ASP A 1 74 ? -15.909 -2.276 14.860 1.00 79.25 74 ASP A N 1
ATOM 544 C CA . ASP A 1 74 ? -14.832 -2.795 14.031 1.00 79.25 74 ASP A CA 1
ATOM 545 C C . ASP A 1 74 ? -15.223 -2.587 12.562 1.00 79.25 74 ASP A C 1
ATOM 547 O O . ASP A 1 74 ? -16.258 -3.080 12.108 1.00 79.25 74 ASP A O 1
ATOM 551 N N . ASN A 1 75 ? -14.404 -1.852 11.814 1.00 81.75 75 ASN A N 1
ATOM 552 C CA . ASN A 1 75 ? -14.576 -1.650 10.380 1.00 81.75 75 ASN A CA 1
ATOM 553 C C . ASN A 1 75 ? -13.440 -2.344 9.623 1.00 81.75 75 ASN A C 1
ATOM 555 O O . ASN A 1 75 ? -12.268 -2.149 9.936 1.00 81.75 75 ASN A O 1
ATOM 559 N N . ASN A 1 76 ? -13.793 -3.154 8.625 1.00 83.56 76 ASN A N 1
ATOM 560 C CA . ASN A 1 76 ? -12.844 -3.872 7.782 1.00 83.56 76 ASN A CA 1
ATOM 561 C C . ASN A 1 76 ? -12.993 -3.389 6.341 1.00 83.56 76 ASN A C 1
ATOM 563 O O . ASN A 1 76 ? -14.038 -3.574 5.719 1.00 83.56 76 ASN A O 1
ATOM 567 N N . ILE A 1 77 ? -11.933 -2.792 5.810 1.00 85.62 77 ILE A N 1
ATOM 568 C CA . ILE A 1 77 ? -11.882 -2.210 4.474 1.00 85.62 77 ILE A CA 1
ATOM 569 C C . ILE A 1 77 ? -10.877 -3.006 3.647 1.00 85.62 77 ILE A C 1
ATOM 571 O O . ILE A 1 77 ? -9.726 -3.166 4.046 1.00 85.62 77 ILE A O 1
ATOM 575 N N . VAL A 1 78 ? -11.298 -3.467 2.471 1.00 89.06 78 VAL A N 1
ATOM 576 C CA . VAL A 1 78 ? -10.378 -3.963 1.442 1.00 89.06 78 VAL A CA 1
ATOM 577 C C . VAL A 1 78 ? -10.145 -2.834 0.450 1.00 89.06 78 VAL A C 1
ATOM 579 O O . VAL A 1 78 ? -11.094 -2.336 -0.156 1.00 89.06 78 VAL A O 1
ATOM 582 N N . ALA A 1 79 ? -8.890 -2.429 0.291 1.00 87.19 79 ALA A N 1
ATOM 583 C CA . ALA A 1 79 ? -8.484 -1.377 -0.628 1.00 87.19 79 ALA A CA 1
ATOM 584 C C . ALA A 1 79 ? -7.611 -1.949 -1.748 1.00 87.19 79 ALA A C 1
ATOM 586 O O . ALA A 1 79 ? -6.775 -2.824 -1.523 1.00 87.19 79 ALA A O 1
ATOM 587 N N . ALA A 1 80 ? -7.799 -1.430 -2.958 1.00 92.00 80 ALA A N 1
ATOM 588 C CA . ALA A 1 80 ? -6.948 -1.708 -4.104 1.00 92.00 80 ALA A CA 1
ATOM 589 C C . ALA A 1 80 ? -6.392 -0.389 -4.643 1.00 92.00 80 ALA A C 1
ATOM 591 O O . ALA A 1 80 ? -7.132 0.584 -4.785 1.00 92.00 80 ALA A O 1
ATOM 592 N N . GLY A 1 81 ? -5.098 -0.360 -4.946 1.00 94.00 81 GLY A N 1
ATOM 593 C CA . GLY A 1 81 ? -4.410 0.811 -5.475 1.00 94.00 81 GLY A CA 1
ATOM 594 C C . GLY A 1 81 ? -3.600 0.476 -6.719 1.00 94.00 81 GLY A C 1
ATOM 595 O O . GLY A 1 81 ? -3.055 -0.620 -6.847 1.00 94.00 81 GLY A O 1
ATOM 596 N N . LEU A 1 82 ? -3.514 1.444 -7.628 1.00 95.50 82 LEU A N 1
ATOM 597 C CA . LEU A 1 82 ? -2.635 1.408 -8.789 1.00 95.50 82 LEU A CA 1
ATOM 598 C C . LEU A 1 82 ? -1.822 2.703 -8.817 1.00 95.50 82 LEU A C 1
ATOM 600 O O . LEU A 1 82 ? -2.389 3.794 -8.842 1.00 95.50 82 LEU A O 1
ATOM 604 N N . THR A 1 83 ? -0.502 2.572 -8.844 1.00 95.31 83 THR A N 1
ATOM 605 C CA . THR A 1 83 ? 0.447 3.683 -8.877 1.00 95.31 83 THR A CA 1
ATOM 606 C C . THR A 1 83 ? 1.235 3.635 -10.175 1.00 95.31 83 THR A C 1
ATOM 608 O O . THR A 1 83 ? 1.760 2.591 -10.563 1.00 95.31 83 THR A O 1
ATOM 611 N N . ILE A 1 84 ? 1.346 4.788 -10.830 1.00 94.81 84 ILE A N 1
ATOM 612 C CA . ILE A 1 84 ? 2.188 4.987 -12.007 1.00 94.81 84 ILE A CA 1
ATOM 613 C C . ILE A 1 84 ? 3.225 6.052 -11.659 1.00 94.81 84 ILE A C 1
ATOM 615 O O . ILE A 1 84 ? 2.871 7.133 -11.192 1.00 94.81 84 ILE A O 1
ATOM 619 N N . GLY A 1 85 ? 4.503 5.747 -11.872 1.00 94.06 85 GLY A N 1
ATOM 620 C CA . GLY A 1 85 ? 5.618 6.616 -11.510 1.00 94.06 85 GLY A CA 1
ATOM 621 C C . GLY A 1 85 ? 6.610 6.815 -12.650 1.00 94.06 85 GLY A C 1
ATOM 622 O O . GLY A 1 85 ? 6.834 5.929 -13.472 1.00 94.06 85 GLY A O 1
ATOM 623 N N . LEU A 1 86 ? 7.242 7.986 -12.668 1.00 92.75 86 LEU A N 1
ATOM 624 C CA . LEU A 1 86 ? 8.377 8.300 -13.531 1.00 92.75 86 LEU A CA 1
ATOM 625 C C . LEU A 1 86 ? 9.567 8.670 -12.650 1.00 92.75 86 LEU A C 1
ATOM 627 O O . LEU A 1 86 ? 9.461 9.534 -11.782 1.00 92.75 86 LEU A O 1
ATOM 631 N N . LYS A 1 87 ? 10.697 8.011 -12.884 1.00 87.00 87 LYS A N 1
ATOM 632 C CA . LYS A 1 87 ? 11.987 8.299 -12.261 1.00 87.00 87 LYS A CA 1
ATOM 633 C C . LYS A 1 87 ? 12.896 8.940 -13.306 1.00 87.00 87 LYS A C 1
ATOM 635 O O . LYS A 1 87 ? 12.977 8.425 -14.422 1.00 87.00 87 LYS A O 1
ATOM 640 N N . PHE A 1 88 ? 13.542 10.038 -12.931 1.00 86.94 88 PHE A N 1
ATOM 641 C CA . PHE A 1 88 ? 14.485 10.825 -13.729 1.00 86.94 88 PHE A CA 1
ATOM 642 C C . PHE A 1 88 ? 15.840 10.936 -13.020 1.00 86.94 88 PHE A C 1
ATOM 644 O O . PHE A 1 88 ? 15.878 10.671 -11.794 1.00 86.94 88 PHE A O 1
#

Sequence (88 aa):
MKNSNTNFYGGVSVGIGKSSTVVDEEEKSGSAWVLPSVKVGALMELSRSYSFLVEGVLESITSKESFSDGKAQDNNIVAAGLTIGLKF

Secondary structure (DSSP, 8-state):
-----EEEEEEEEEEEEEEEEEETTEEEEEEEEEEEEEEEEEEEE-SSS-EEEEEEEEEEEEEEEE-TTS-EEEEEEEEEEEEEEEE-

Foldseek 3Di:
DDDFDKDKDKDKDKDKDKDWDADPNDIWIWIKIWDIKIKIKIWTDPDPQKIKIKMKMWIWMWTWTADPVRDIDIDIDIDIDIDIDMGD

Radius of gyration: 18.99 Å; chains: 1; bounding box: 43×24×54 Å

pLDDT: mean 82.91, std 11.62, range [40.31, 96.5]